Protein AF-A0A6P0TG61-F1 (afdb_monomer_lite)

Sequence (65 aa):
ATKRLSPEFRNQYPDIPWDNMAGMRDIIAHQYDR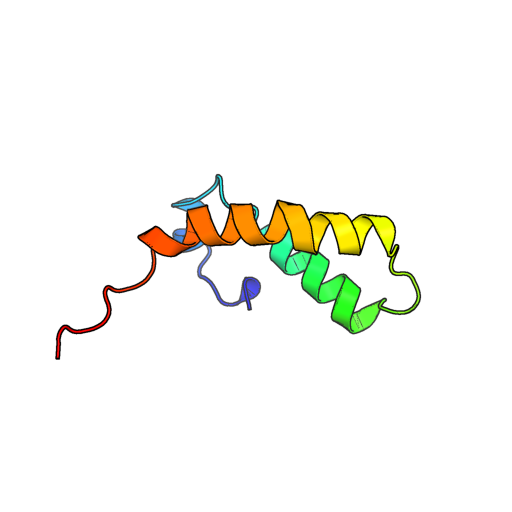LDFEILWNVIHQGIPDIIEQIAPLLPQEPSE

Radius of gyration: 14.09 Å; chains: 1; bounding box: 44×23×29 Å

Foldseek 3Di:
DLVPDDPVVCVVQVVQPSVVVVVVVVCCVPVVVPDDVVVVVCCVPPVVVVNCVSCVVVDDDDPDD

Structure (mmCIF, N/CA/C/O backbone):
data_AF-A0A6P0TG61-F1
#
_entry.id   AF-A0A6P0TG61-F1
#
loop_
_atom_site.group_PDB
_atom_site.id
_atom_site.type_symbol
_atom_site.label_atom_id
_atom_site.label_alt_id
_atom_site.label_comp_id
_atom_site.label_asym_id
_atom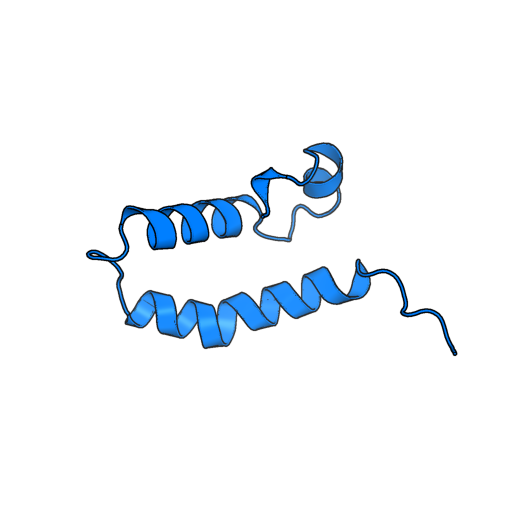_site.label_entity_id
_atom_site.label_seq_id
_atom_site.pdbx_PDB_ins_code
_atom_site.Cartn_x
_atom_site.Cartn_y
_atom_site.Cartn_z
_atom_site.occupancy
_atom_site.B_iso_or_equiv
_atom_site.auth_seq_id
_atom_site.auth_comp_id
_atom_site.auth_asym_id
_atom_site.auth_atom_id
_atom_site.pdbx_PDB_model_num
ATOM 1 N N . ALA A 1 1 ? 2.278 8.312 3.797 1.00 79.06 1 ALA A N 1
ATOM 2 C CA . ALA A 1 1 ? 0.820 8.195 3.987 1.00 79.06 1 ALA A CA 1
ATOM 3 C C . ALA A 1 1 ? 0.507 7.189 5.090 1.00 79.06 1 ALA A C 1
ATOM 5 O O . ALA A 1 1 ? 0.104 7.623 6.157 1.00 79.06 1 ALA A O 1
ATOM 6 N N . THR A 1 2 ? 0.825 5.904 4.911 1.00 90.50 2 THR A N 1
ATOM 7 C CA . THR A 1 2 ? 0.505 4.820 5.862 1.00 90.50 2 THR A CA 1
ATOM 8 C C . THR A 1 2 ? 0.992 5.043 7.296 1.00 90.50 2 THR A C 1
ATOM 10 O O . THR A 1 2 ? 0.240 4.827 8.235 1.00 90.50 2 THR A O 1
ATOM 13 N N . LYS A 1 3 ? 2.203 5.588 7.488 1.00 91.44 3 LYS A N 1
ATOM 14 C CA . LYS A 1 3 ? 2.750 5.916 8.824 1.00 91.44 3 LYS A CA 1
ATOM 15 C C . LYS A 1 3 ? 1.936 6.952 9.620 1.00 91.44 3 LYS A C 1
ATOM 17 O O . LYS A 1 3 ? 2.212 7.151 10.795 1.00 91.44 3 LYS A O 1
ATOM 22 N N . ARG A 1 4 ? 0.973 7.639 8.992 1.00 94.00 4 ARG A N 1
ATOM 23 C CA . ARG A 1 4 ? 0.066 8.589 9.662 1.00 94.00 4 ARG A CA 1
ATOM 24 C C . ARG A 1 4 ? -1.179 7.912 10.242 1.00 94.00 4 ARG A C 1
ATOM 26 O O . ARG A 1 4 ? -1.899 8.559 10.991 1.00 94.00 4 ARG A O 1
ATOM 33 N N . LEU A 1 5 ? -1.441 6.653 9.886 1.00 94.44 5 LEU A N 1
ATOM 34 C CA . LEU A 1 5 ? -2.529 5.868 10.462 1.00 94.44 5 LEU A CA 1
ATOM 35 C C . LEU A 1 5 ? -2.149 5.421 11.875 1.00 94.44 5 LEU A C 1
ATOM 37 O O . LEU A 1 5 ? -0.997 5.039 12.132 1.00 94.44 5 LEU A O 1
ATOM 41 N N . SER A 1 6 ? -3.122 5.441 12.785 1.00 95.94 6 SER A N 1
ATOM 42 C CA . SER A 1 6 ? -2.887 4.989 14.152 1.00 95.94 6 SER A CA 1
ATOM 43 C C . SER A 1 6 ? -2.537 3.492 14.177 1.00 95.94 6 SER A C 1
ATOM 45 O O . SER A 1 6 ? -2.954 2.742 13.284 1.00 95.94 6 SER A O 1
ATOM 47 N N . PRO A 1 7 ? -1.725 3.036 15.144 1.00 95.19 7 PRO A N 1
ATOM 48 C CA . PRO A 1 7 ? -1.470 1.611 15.335 1.00 95.19 7 PRO A CA 1
ATOM 49 C C . PRO A 1 7 ? -2.763 0.820 15.548 1.00 95.19 7 PRO A C 1
ATOM 51 O O . PRO A 1 7 ? -2.915 -0.261 14.996 1.00 95.19 7 PRO A O 1
ATOM 54 N N . GLU A 1 8 ? -3.723 1.387 16.281 1.00 97.44 8 GLU A N 1
ATOM 55 C CA . GLU A 1 8 ? -5.009 0.753 16.573 1.00 97.44 8 GLU A CA 1
ATOM 56 C C . GLU A 1 8 ? -5.789 0.469 15.289 1.00 97.44 8 GLU A C 1
ATOM 58 O O . GLU A 1 8 ? -6.299 -0.633 15.118 1.00 97.44 8 GLU A O 1
ATOM 63 N N . PHE A 1 9 ? -5.830 1.430 14.360 1.00 95.62 9 PHE A N 1
ATOM 64 C CA . PHE A 1 9 ? -6.501 1.252 13.075 1.00 95.62 9 PHE A CA 1
ATOM 65 C C . PHE A 1 9 ? -5.814 0.179 12.228 1.00 95.62 9 PHE A C 1
ATOM 67 O O . PHE A 1 9 ? -6.471 -0.691 11.670 1.00 95.62 9 PHE A O 1
ATOM 74 N N . ARG A 1 10 ? -4.478 0.193 12.166 1.00 95.75 10 ARG A N 1
ATOM 75 C CA . ARG A 1 10 ? -3.722 -0.818 11.411 1.00 95.75 10 ARG A CA 1
ATOM 76 C C . ARG A 1 10 ? -3.920 -2.225 11.979 1.00 95.75 10 ARG A C 1
ATOM 78 O O . ARG A 1 10 ? -4.081 -3.168 11.214 1.00 95.75 10 ARG A O 1
ATOM 85 N N . ASN A 1 11 ? -3.993 -2.349 13.303 1.00 96.06 11 ASN A N 1
ATOM 86 C CA . ASN A 1 11 ? -4.230 -3.619 13.988 1.00 96.06 11 ASN A CA 1
ATOM 87 C C . ASN A 1 11 ? -5.653 -4.166 13.791 1.00 96.06 11 ASN A C 1
ATOM 89 O O . ASN A 1 11 ? -5.857 -5.364 13.957 1.00 96.06 11 ASN A O 1
ATOM 93 N N . GLN A 1 12 ? -6.634 -3.321 13.451 1.00 96.88 12 GLN A N 1
ATOM 94 C CA . GLN A 1 12 ? -7.987 -3.778 13.106 1.00 96.88 12 GLN A CA 1
ATOM 9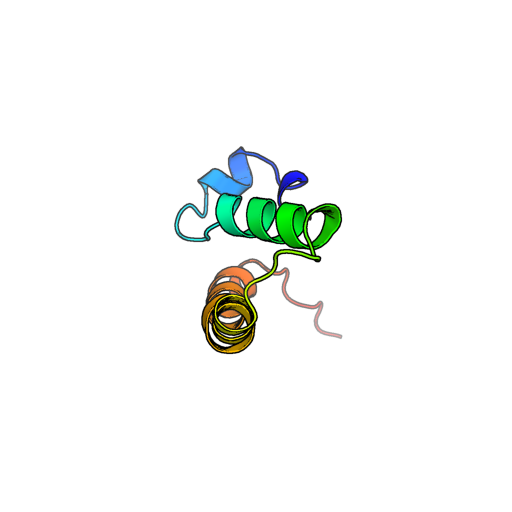5 C C . GLN A 1 12 ? -8.048 -4.459 11.734 1.00 96.88 12 GLN A C 1
ATOM 97 O O . GLN A 1 12 ? -8.916 -5.300 11.522 1.00 96.88 12 GLN A O 1
ATOM 102 N N . TYR A 1 13 ? -7.120 -4.132 10.831 1.00 96.25 13 TYR A N 1
ATOM 103 C CA . TYR A 1 13 ? -7.067 -4.669 9.470 1.00 96.25 13 TYR A CA 1
ATOM 104 C C . TYR A 1 13 ? -5.676 -5.253 9.183 1.00 96.25 13 TYR A C 1
ATOM 106 O O . TYR A 1 13 ? -4.932 -4.690 8.375 1.00 96.25 13 TYR A O 1
ATOM 114 N N . PRO A 1 14 ? -5.283 -6.343 9.869 1.00 95.44 14 PRO A N 1
ATOM 115 C CA . PRO A 1 14 ? -3.933 -6.898 9.773 1.00 95.44 14 PRO A CA 1
ATOM 116 C C . PRO A 1 14 ? -3.636 -7.547 8.414 1.00 95.44 14 PRO A C 1
ATOM 118 O O . PRO A 1 14 ? -2.469 -7.691 8.062 1.00 95.44 14 PRO A O 1
ATOM 121 N N . ASP A 1 15 ? -4.672 -7.908 7.652 1.00 95.19 15 ASP A N 1
ATOM 122 C CA . ASP A 1 15 ? -4.528 -8.500 6.317 1.00 95.19 15 ASP A CA 1
ATOM 123 C C . ASP A 1 15 ? -4.038 -7.480 5.277 1.00 95.19 15 ASP A C 1
ATOM 125 O O . ASP A 1 15 ? -3.402 -7.850 4.288 1.00 95.19 15 ASP A O 1
ATOM 129 N N . ILE A 1 16 ? -4.259 -6.183 5.533 1.00 95.88 16 ILE A N 1
ATOM 130 C CA . ILE A 1 16 ? -3.727 -5.113 4.692 1.00 95.88 16 ILE A CA 1
ATOM 131 C C . ILE A 1 16 ? -2.233 -4.948 5.009 1.00 95.88 16 ILE A C 1
ATOM 133 O O . ILE A 1 16 ? -1.867 -4.694 6.161 1.00 95.88 16 ILE A O 1
ATOM 137 N N . PRO A 1 17 ? -1.335 -5.020 4.010 1.00 95.50 17 PRO A N 1
ATOM 138 C CA . PRO A 1 17 ? 0.108 -5.037 4.232 1.00 95.50 17 PRO A CA 1
ATOM 139 C C . PRO A 1 17 ? 0.678 -3.626 4.490 1.00 95.50 17 PRO A C 1
ATOM 141 O O . PRO A 1 17 ? 1.492 -3.103 3.723 1.00 95.50 17 PRO A O 1
ATOM 144 N N . TRP A 1 18 ? 0.262 -2.989 5.588 1.00 96.12 18 TRP A N 1
ATOM 145 C CA . TRP A 1 18 ? 0.576 -1.595 5.924 1.00 96.12 18 TRP A CA 1
ATOM 146 C C . TRP A 1 18 ? 2.074 -1.280 5.925 1.00 96.12 18 TRP A C 1
ATOM 148 O O . TRP A 1 18 ? 2.503 -0.252 5.388 1.00 96.12 18 TRP A O 1
ATOM 158 N N . ASP A 1 19 ? 2.879 -2.159 6.518 1.00 94.81 19 ASP A N 1
ATOM 159 C CA . ASP A 1 19 ? 4.321 -1.950 6.632 1.00 94.81 19 ASP A CA 1
ATOM 160 C C . ASP A 1 19 ? 5.014 -2.070 5.273 1.00 94.81 19 ASP A C 1
ATOM 162 O O . ASP A 1 19 ? 5.893 -1.262 4.965 1.00 94.81 19 ASP A O 1
ATOM 166 N N . ASN A 1 20 ? 4.546 -2.972 4.405 1.00 93.81 20 ASN A N 1
ATOM 167 C CA . ASN A 1 20 ? 5.043 -3.077 3.032 1.00 93.81 20 ASN A CA 1
ATOM 168 C C . ASN A 1 20 ? 4.722 -1.806 2.237 1.00 93.81 20 ASN A C 1
ATOM 170 O O . ASN A 1 20 ? 5.589 -1.287 1.537 1.00 93.81 20 ASN A O 1
ATOM 174 N N . MET A 1 21 ? 3.516 -1.242 2.387 1.00 94.94 21 MET A N 1
ATOM 175 C CA . MET A 1 21 ? 3.149 0.028 1.744 1.00 94.94 21 MET A CA 1
ATOM 176 C C . MET A 1 21 ? 4.024 1.190 2.236 1.00 94.94 21 MET A C 1
ATOM 178 O O . MET A 1 21 ? 4.461 2.035 1.449 1.00 94.94 21 MET A O 1
ATOM 182 N N . ALA A 1 22 ? 4.287 1.249 3.545 1.00 94.62 22 ALA A N 1
ATOM 183 C CA . ALA A 1 22 ? 5.155 2.263 4.132 1.00 94.62 22 ALA A CA 1
ATOM 184 C C . ALA A 1 22 ? 6.604 2.125 3.634 1.00 94.62 22 ALA A C 1
ATOM 186 O O . ALA A 1 22 ? 7.203 3.128 3.244 1.00 94.62 22 ALA A O 1
ATOM 187 N N . GLY A 1 23 ? 7.131 0.899 3.611 1.00 93.00 23 GLY A N 1
ATOM 188 C CA . GLY A 1 23 ? 8.480 0.583 3.149 1.00 93.00 23 GLY A CA 1
ATOM 189 C C . GLY A 1 23 ? 8.675 0.858 1.660 1.00 93.00 23 GLY A C 1
ATOM 190 O O . GLY A 1 23 ? 9.621 1.550 1.292 1.00 93.00 23 GLY A O 1
ATOM 191 N N . MET A 1 24 ? 7.744 0.418 0.808 1.00 91.94 24 MET A N 1
ATOM 192 C CA . MET A 1 24 ? 7.782 0.667 -0.638 1.00 91.94 24 MET A CA 1
ATOM 193 C C . MET A 1 24 ? 7.860 2.166 -0.946 1.00 91.94 24 MET A C 1
ATOM 195 O O . MET A 1 24 ? 8.701 2.608 -1.725 1.00 91.94 24 MET A O 1
ATOM 199 N N . ARG A 1 25 ? 7.037 2.980 -0.276 1.00 92.25 25 ARG A N 1
ATOM 200 C CA . ARG A 1 25 ? 7.074 4.439 -0.431 1.00 92.25 25 ARG A CA 1
ATOM 201 C C . ARG A 1 25 ? 8.408 5.039 0.017 1.00 92.25 25 ARG A C 1
ATOM 203 O O . ARG A 1 25 ? 8.870 5.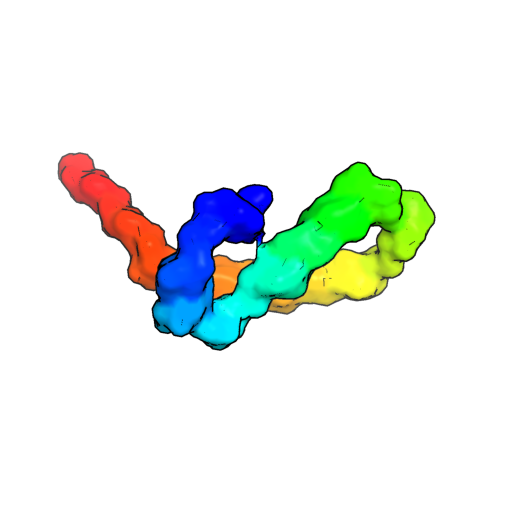997 -0.596 1.00 92.25 25 ARG A O 1
ATOM 210 N N . ASP A 1 26 ? 9.017 4.515 1.076 1.00 92.94 26 ASP A N 1
ATOM 211 C CA . ASP A 1 26 ? 10.319 4.999 1.537 1.00 92.94 26 ASP A CA 1
ATOM 212 C C . ASP A 1 26 ? 11.442 4.640 0.550 1.00 92.94 26 ASP A C 1
ATOM 214 O O . ASP A 1 26 ? 12.294 5.492 0.293 1.00 92.94 26 ASP A O 1
ATOM 218 N N . ILE A 1 27 ? 11.405 3.442 -0.052 1.00 91.31 27 ILE A N 1
ATOM 219 C CA . ILE A 1 27 ? 12.330 3.024 -1.120 1.00 91.31 27 ILE A CA 1
ATOM 220 C C . ILE A 1 27 ? 12.162 3.928 -2.341 1.00 91.31 27 ILE A C 1
ATOM 222 O O . ILE A 1 27 ? 13.137 4.520 -2.788 1.00 91.31 27 ILE A O 1
ATOM 226 N N . ILE A 1 28 ? 10.938 4.114 -2.840 1.00 91.50 28 ILE A N 1
ATOM 227 C CA . ILE A 1 28 ? 10.680 4.971 -4.008 1.00 91.50 28 ILE A CA 1
ATOM 228 C C . ILE A 1 28 ? 11.118 6.420 -3.744 1.00 91.50 28 ILE A C 1
ATOM 230 O O . ILE A 1 28 ? 11.626 7.080 -4.639 1.00 91.50 28 ILE A O 1
ATOM 234 N N . ALA A 1 29 ? 10.950 6.940 -2.526 1.00 92.69 29 ALA A N 1
ATOM 235 C CA . ALA A 1 29 ? 11.319 8.322 -2.225 1.00 92.69 29 ALA A CA 1
ATOM 236 C C . ALA A 1 29 ? 12.837 8.551 -2.084 1.00 92.69 29 ALA A C 1
ATOM 238 O O . ALA A 1 29 ? 13.304 9.645 -2.394 1.00 92.69 29 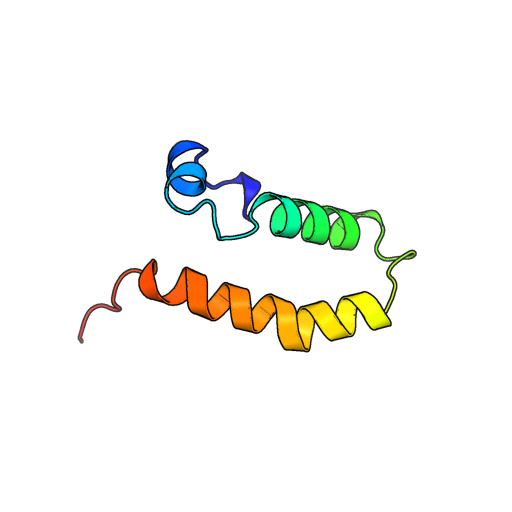ALA A O 1
ATOM 239 N N . HIS A 1 30 ? 13.601 7.564 -1.599 1.00 93.75 30 HIS A N 1
ATOM 240 C CA . HIS A 1 30 ? 15.013 7.759 -1.216 1.00 93.75 30 HIS A CA 1
ATOM 241 C C . HIS A 1 30 ? 16.016 6.905 -1.998 1.00 93.75 30 HIS A C 1
ATOM 243 O O . HIS A 1 30 ? 17.206 7.195 -1.961 1.00 93.75 30 HIS A O 1
ATOM 249 N N . GLN A 1 31 ? 15.559 5.842 -2.656 1.00 91.50 31 GLN A N 1
ATOM 250 C CA . GLN A 1 31 ? 16.377 4.833 -3.338 1.00 91.50 31 GLN A CA 1
ATOM 251 C C . GLN A 1 31 ? 15.806 4.524 -4.733 1.00 91.50 31 GLN A C 1
ATOM 253 O O . GLN A 1 31 ? 15.854 3.386 -5.202 1.00 91.50 31 GLN A O 1
ATOM 258 N N . TYR A 1 32 ? 15.209 5.530 -5.387 1.00 88.44 32 TYR A N 1
ATOM 259 C CA . TYR A 1 32 ? 14.569 5.373 -6.698 1.00 88.44 32 TYR A CA 1
ATOM 260 C C . TYR A 1 32 ? 15.543 4.905 -7.788 1.00 88.44 32 TYR A C 1
ATOM 262 O O . TYR A 1 32 ? 15.138 4.251 -8.743 1.00 88.44 32 TYR A O 1
ATOM 270 N N . ASP A 1 33 ? 16.827 5.224 -7.635 1.00 91.88 33 ASP A N 1
ATOM 271 C CA . ASP A 1 33 ? 17.926 4.850 -8.525 1.00 91.88 33 ASP A CA 1
ATOM 272 C C . ASP A 1 33 ? 18.223 3.344 -8.520 1.00 91.88 33 ASP A C 1
ATOM 274 O O . ASP A 1 33 ? 18.876 2.840 -9.432 1.00 91.88 33 ASP A O 1
ATOM 278 N N . ARG A 1 34 ? 17.738 2.619 -7.507 1.00 87.50 34 ARG A N 1
ATOM 279 C CA . ARG A 1 34 ? 17.947 1.175 -7.330 1.00 87.50 34 ARG A CA 1
ATOM 280 C C . ARG A 1 34 ? 16.673 0.359 -7.497 1.00 87.50 34 ARG A C 1
ATOM 282 O O . ARG A 1 34 ? 16.637 -0.801 -7.089 1.00 87.50 34 ARG A O 1
ATOM 289 N N . LEU A 1 35 ? 15.618 0.965 -8.035 1.00 88.94 35 LEU A N 1
ATOM 290 C CA . LEU A 1 35 ? 14.357 0.268 -8.237 1.00 88.94 35 LEU A CA 1
ATOM 291 C C . LEU A 1 35 ? 14.500 -0.819 -9.300 1.00 88.94 35 LEU A C 1
ATOM 293 O O . LEU A 1 35 ? 15.023 -0.591 -10.389 1.00 88.94 35 LEU A O 1
ATOM 297 N N . ASP A 1 36 ? 13.965 -1.989 -8.975 1.00 91.62 36 ASP A N 1
ATOM 298 C CA . ASP A 1 36 ? 13.720 -3.048 -9.938 1.00 91.62 36 ASP A CA 1
ATOM 299 C C . ASP A 1 36 ? 12.365 -2.790 -10.616 1.00 91.62 36 ASP A C 1
ATOM 301 O O . ASP A 1 36 ? 11.312 -2.772 -9.966 1.00 91.62 36 ASP A O 1
ATOM 305 N N . PHE A 1 37 ? 12.397 -2.549 -11.926 1.00 92.88 37 PHE A N 1
ATOM 306 C CA . PHE A 1 37 ? 11.201 -2.229 -12.701 1.00 92.88 37 PHE A CA 1
ATOM 307 C C . PHE A 1 37 ? 10.249 -3.415 -12.865 1.00 92.88 37 PHE A C 1
ATOM 309 O O . PHE A 1 37 ? 9.047 -3.184 -12.967 1.00 92.88 37 PHE A O 1
ATOM 316 N N . GLU A 1 38 ? 10.735 -4.657 -12.829 1.00 94.88 38 GLU A N 1
ATOM 317 C CA . GLU A 1 38 ? 9.872 -5.844 -12.867 1.00 94.88 38 GLU A CA 1
ATOM 318 C C . GLU A 1 38 ? 9.066 -5.952 -11.570 1.00 94.88 38 GLU A C 1
ATOM 320 O O . GLU A 1 38 ? 7.858 -6.204 -11.578 1.00 94.88 38 GLU A O 1
ATOM 325 N N . ILE A 1 39 ? 9.709 -5.676 -10.431 1.00 91.88 39 ILE A N 1
ATOM 326 C CA . ILE A 1 39 ? 9.014 -5.608 -9.139 1.00 91.88 39 ILE A CA 1
ATOM 327 C C . ILE A 1 39 ? 7.983 -4.479 -9.160 1.00 91.88 39 ILE A C 1
ATOM 329 O O . ILE A 1 39 ? 6.831 -4.692 -8.779 1.00 91.88 39 ILE A O 1
ATOM 333 N N . LEU A 1 40 ? 8.366 -3.288 -9.630 1.00 92.62 40 LEU A N 1
ATOM 334 C CA . LEU A 1 40 ? 7.456 -2.147 -9.696 1.00 92.62 40 LEU A CA 1
ATOM 335 C C . LEU A 1 40 ? 6.254 -2.428 -10.610 1.00 92.62 40 LEU A C 1
ATOM 337 O O . LEU A 1 40 ? 5.124 -2.096 -10.252 1.00 92.62 40 LEU A O 1
ATOM 341 N N . TRP A 1 41 ? 6.479 -3.076 -11.753 1.00 95.56 41 TRP A N 1
ATOM 342 C CA . TRP A 1 41 ? 5.423 -3.473 -12.678 1.00 95.56 41 TRP A CA 1
ATOM 343 C C . TRP A 1 41 ? 4.402 -4.397 -12.010 1.00 95.56 41 TRP A C 1
ATOM 345 O O . TRP A 1 41 ? 3.200 -4.129 -12.085 1.00 95.56 41 TRP A O 1
ATOM 355 N N . ASN A 1 42 ? 4.865 -5.428 -11.298 1.00 95.62 42 ASN A N 1
ATOM 356 C CA . ASN A 1 42 ? 3.991 -6.345 -10.562 1.00 95.62 42 ASN A CA 1
ATOM 357 C C . ASN A 1 42 ? 3.233 -5.645 -9.432 1.00 95.62 42 ASN A C 1
ATOM 359 O O . ASN A 1 42 ? 2.039 -5.872 -9.248 1.00 95.62 42 ASN A O 1
ATOM 363 N N . VAL A 1 43 ? 3.892 -4.745 -8.699 1.00 94.62 43 VAL A N 1
ATOM 364 C CA . VAL A 1 43 ? 3.233 -3.952 -7.655 1.00 94.62 43 VAL A CA 1
ATOM 365 C C . VAL A 1 43 ? 2.111 -3.107 -8.251 1.00 94.62 43 VAL A C 1
ATOM 367 O O . VAL A 1 43 ? 1.026 -3.071 -7.685 1.00 94.62 43 VAL A O 1
ATOM 370 N N . ILE A 1 44 ? 2.332 -2.467 -9.401 1.00 95.69 44 ILE A N 1
ATOM 371 C CA . ILE A 1 44 ? 1.313 -1.636 -10.051 1.00 95.69 44 ILE A CA 1
ATOM 372 C C . ILE A 1 44 ? 0.136 -2.476 -10.563 1.00 95.69 44 ILE A C 1
ATOM 374 O O . ILE A 1 44 ? -1.008 -2.070 -10.384 1.00 95.69 44 ILE A O 1
ATOM 378 N N . HIS A 1 45 ? 0.399 -3.627 -11.186 1.00 97.12 45 HIS A N 1
ATOM 379 C CA . HIS A 1 45 ? -0.638 -4.406 -11.875 1.00 97.12 45 HIS A CA 1
ATOM 380 C C . HIS A 1 45 ? -1.343 -5.444 -11.003 1.00 97.12 45 HIS A C 1
ATOM 382 O O . HIS A 1 45 ? -2.441 -5.861 -11.354 1.00 97.12 45 HIS A O 1
ATOM 388 N N . GLN A 1 46 ? -0.725 -5.877 -9.905 1.00 94.50 46 GLN A N 1
ATOM 389 C CA . GLN A 1 46 ? -1.278 -6.898 -9.011 1.00 94.50 46 GLN A CA 1
ATOM 390 C C . GLN A 1 46 ? -1.414 -6.356 -7.588 1.00 94.50 46 GLN A C 1
ATOM 392 O O . GLN A 1 46 ? -2.506 -6.320 -7.037 1.00 94.50 46 GLN A O 1
ATOM 397 N N . GLY A 1 47 ? -0.326 -5.828 -7.017 1.00 94.62 47 GLY A N 1
ATOM 398 C CA . GLY A 1 47 ? -0.320 -5.409 -5.612 1.00 94.62 47 GLY A CA 1
ATOM 399 C C . GLY A 1 47 ? -1.265 -4.243 -5.288 1.00 94.62 47 GLY A C 1
ATOM 400 O O . GLY A 1 47 ? -1.987 -4.288 -4.297 1.00 94.62 47 GLY A O 1
ATOM 401 N N . ILE A 1 48 ? -1.260 -3.179 -6.096 1.00 95.12 48 ILE A N 1
ATOM 402 C CA . ILE A 1 48 ? -2.093 -1.989 -5.864 1.00 95.12 48 ILE A CA 1
ATOM 403 C C . ILE A 1 48 ? -3.591 -2.301 -6.027 1.00 95.12 48 ILE A C 1
ATOM 405 O O . ILE A 1 48 ? -4.337 -1.908 -5.130 1.00 95.12 48 ILE A O 1
ATOM 409 N N . PRO A 1 49 ? -4.056 -2.986 -7.094 1.00 97.06 49 PRO A N 1
ATOM 410 C CA . PRO A 1 49 ? -5.453 -3.407 -7.208 1.00 97.06 49 PRO A CA 1
ATOM 411 C C . PRO A 1 49 ? -5.956 -4.186 -5.989 1.00 97.06 49 PRO A C 1
ATOM 413 O O . PRO A 1 49 ? -6.965 -3.794 -5.406 1.00 97.06 49 PRO A O 1
ATOM 416 N N . ASP A 1 50 ? -5.202 -5.186 -5.526 1.00 95.50 50 ASP A N 1
ATOM 417 C CA . ASP A 1 50 ? -5.573 -5.992 -4.355 1.00 95.50 50 ASP A CA 1
ATOM 418 C C . ASP A 1 50 ? -5.708 -5.134 -3.085 1.00 95.50 50 ASP A C 1
ATOM 420 O O . ASP A 1 50 ? -6.608 -5.329 -2.266 1.00 95.50 50 ASP A O 1
ATOM 424 N N . ILE A 1 51 ? -4.820 -4.151 -2.908 1.00 95.31 51 ILE A N 1
ATOM 425 C CA . ILE A 1 51 ? -4.883 -3.215 -1.778 1.00 95.31 51 ILE A CA 1
ATOM 426 C C . ILE A 1 51 ? -6.104 -2.294 -1.895 1.00 95.31 51 ILE A C 1
ATOM 428 O O . ILE A 1 51 ? -6.735 -1.987 -0.882 1.00 95.31 51 ILE A O 1
ATOM 432 N N . ILE A 1 52 ? -6.449 -1.837 -3.102 1.00 95.25 52 ILE A N 1
ATOM 433 C CA . ILE A 1 52 ? -7.637 -1.004 -3.329 1.00 95.25 52 ILE A CA 1
ATOM 434 C C . ILE A 1 52 ? -8.897 -1.774 -2.938 1.00 95.25 52 ILE A C 1
ATOM 436 O O . ILE A 1 52 ? -9.731 -1.218 -2.226 1.00 95.25 52 ILE A O 1
ATOM 440 N N . GLU A 1 53 ? -9.018 -3.043 -3.332 1.00 95.44 53 GLU A N 1
ATOM 441 C CA . GLU A 1 53 ? -10.163 -3.886 -2.967 1.00 95.44 53 GLU A CA 1
ATOM 442 C C . GLU A 1 53 ? -10.308 -4.048 -1.449 1.00 95.44 53 GLU A C 1
ATOM 444 O O . GLU A 1 53 ? -11.419 -4.000 -0.925 1.00 95.44 53 GLU A O 1
ATOM 449 N N . GLN A 1 54 ? -9.193 -4.160 -0.723 1.00 94.75 54 GLN A N 1
ATOM 450 C CA . GLN A 1 54 ? -9.210 -4.263 0.738 1.00 94.75 54 GLN A CA 1
ATOM 451 C C . GLN A 1 54 ? -9.544 -2.935 1.435 1.00 94.75 54 GLN A C 1
ATOM 453 O O . GLN A 1 54 ? -10.166 -2.933 2.496 1.00 94.75 54 GLN A O 1
ATOM 458 N N . ILE A 1 55 ? -9.132 -1.798 0.864 1.00 94.25 55 ILE A N 1
ATOM 459 C CA . ILE A 1 55 ? -9.352 -0.470 1.458 1.00 94.25 55 ILE A CA 1
ATOM 460 C C . ILE A 1 55 ? -10.732 0.093 1.106 1.00 94.25 55 ILE A C 1
ATOM 462 O O . ILE A 1 55 ? -11.301 0.819 1.919 1.00 94.25 55 ILE A O 1
ATOM 466 N N . ALA A 1 56 ? -11.287 -0.224 -0.067 1.00 95.06 56 ALA A N 1
ATOM 467 C CA . ALA A 1 56 ? -12.547 0.347 -0.545 1.00 95.06 56 ALA A CA 1
ATOM 468 C C . ALA A 1 56 ? -13.713 0.236 0.466 1.00 95.06 56 ALA A C 1
ATOM 470 O O . ALA A 1 56 ? -14.394 1.242 0.672 1.00 95.06 56 ALA A O 1
ATOM 471 N N . PRO A 1 57 ? -13.919 -0.892 1.178 1.00 94.06 57 PRO A N 1
ATOM 472 C CA . PRO A 1 57 ? -14.963 -1.004 2.201 1.00 94.06 57 PRO A CA 1
ATOM 473 C C . PRO A 1 57 ? -14.743 -0.119 3.436 1.00 94.06 57 PRO A C 1
ATOM 475 O O . PRO A 1 57 ? -15.678 0.116 4.196 1.00 94.06 57 PRO A O 1
ATOM 478 N N . LEU A 1 58 ? -13.510 0.346 3.665 1.00 92.75 58 LEU A N 1
ATOM 479 C CA . LEU A 1 58 ? -13.135 1.187 4.806 1.00 92.75 58 LEU A CA 1
ATOM 480 C C . LEU A 1 58 ? -13.349 2.675 4.526 1.00 92.75 58 LEU A C 1
ATOM 482 O O . LEU A 1 58 ? -13.239 3.501 5.437 1.00 92.75 58 LEU A O 1
ATOM 486 N N . LEU A 1 59 ? -13.597 3.031 3.264 1.00 90.88 59 LEU A N 1
ATOM 487 C CA . LEU A 1 59 ? -13.844 4.407 2.881 1.00 90.88 59 LEU A CA 1
ATOM 488 C C . LEU A 1 59 ? -15.226 4.844 3.385 1.00 90.88 59 LEU A C 1
ATOM 490 O O . LEU A 1 59 ? -16.188 4.068 3.334 1.00 90.88 59 LEU A O 1
ATOM 494 N N . PRO A 1 60 ? -15.352 6.090 3.871 1.00 87.56 60 PRO A N 1
ATOM 495 C CA . PRO A 1 60 ? -16.663 6.647 4.148 1.00 87.56 6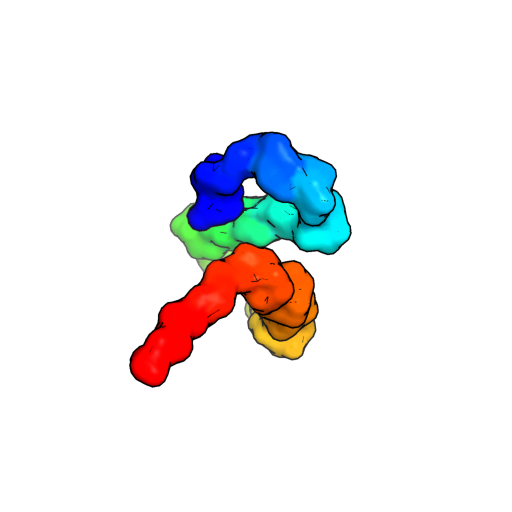0 PRO A CA 1
ATOM 496 C C . PRO A 1 60 ? -17.496 6.591 2.867 1.00 87.56 60 PRO A C 1
ATOM 498 O O . PRO A 1 60 ? -16.988 6.858 1.778 1.00 87.56 60 PRO A O 1
ATOM 501 N N . GLN A 1 61 ? -18.770 6.230 3.000 1.00 80.75 61 GLN A N 1
ATOM 502 C CA . GLN A 1 61 ? -19.700 6.320 1.880 1.00 80.75 61 GLN A CA 1
ATOM 503 C C . GLN A 1 61 ? -19.745 7.781 1.435 1.00 80.75 61 GLN A C 1
ATOM 505 O O . GLN A 1 61 ? -19.874 8.668 2.289 1.00 80.75 61 GLN A O 1
ATOM 510 N N . GLU A 1 62 ? -19.603 8.039 0.133 1.00 75.31 62 GLU A N 1
ATOM 511 C CA . GLU A 1 62 ? -19.799 9.399 -0.358 1.00 75.31 62 GLU A CA 1
ATOM 512 C C . GLU A 1 62 ? -21.199 9.863 0.061 1.00 75.31 62 GLU A C 1
ATOM 514 O O . GLU A 1 62 ? -22.154 9.079 -0.032 1.00 75.31 62 GLU A O 1
ATOM 519 N N . PRO A 1 63 ? -21.337 11.091 0.596 1.00 65.38 63 PRO A N 1
ATOM 520 C CA . PRO A 1 63 ? -22.649 11.612 0.920 1.00 65.38 63 PRO A CA 1
ATOM 521 C C . PRO A 1 63 ? -23.492 11.564 -0.353 1.00 65.38 63 PRO A C 1
ATOM 523 O O . PRO A 1 63 ? -23.090 12.098 -1.382 1.00 65.38 63 PRO A O 1
ATOM 526 N N . SER A 1 64 ? -24.631 10.874 -0.288 1.00 61.28 64 SER A N 1
ATOM 527 C CA . SER A 1 64 ? -25.622 10.924 -1.357 1.00 61.28 64 SER A CA 1
ATOM 528 C C . SER A 1 64 ? -26.043 12.386 -1.521 1.00 61.28 64 SER A C 1
ATOM 530 O O . SER A 1 64 ? -26.511 12.979 -0.546 1.00 61.28 64 SER A O 1
ATOM 532 N N . GLU A 1 65 ? -25.796 12.965 -2.699 1.00 53.78 65 GLU A N 1
ATOM 533 C CA . GLU A 1 65 ? -26.317 14.289 -3.078 1.00 53.78 65 GLU A CA 1
ATOM 534 C C . GLU A 1 65 ? -27.851 14.336 -3.024 1.00 53.78 65 GLU A C 1
ATOM 536 O O . GLU A 1 65 ? -28.501 13.322 -3.381 1.00 53.78 65 GLU A O 1
#

pLDDT: mean 91.59, std 8.03, range [53.78, 97.44]

Secondary structure (DSSP, 8-state):
-GGGS-HHHHHH-TTS-HHHHHHHHHHHHH-GGG--HHHHHHIIIIIHHHHHHHHGGGSPPPPP-